Protein AF-A0A0G4PQQ0-F1 (afdb_monomer_lite)

pLDDT: mean 71.76, std 16.07, range [26.2, 89.06]

Secondary structure (DSSP, 8-state):
----PPPP-----------S--HHHHHHHHHHIIIIITS-GGG---EEE-S-HHHHHHHHHHHHHHHHHHHHHHHT-S------S--TT-EEE-HHHHHHHHHHHHHHHTT---HHHHHHHHHHHHHH-GGG-PPP-SHHHHHHHHHHHHHTSHHHHHHHHTSTT--S-----TTSTTT-TT--

Radius of gyration: 25.19 Å; chains: 1; bounding box: 56×45×68 Å

Foldseek 3Di:
DDDDDDDPPDPDDDDDPPPVDQLVVVLVVVCCCCPVVPNCLQVQQADEDAPDPSVLVNLVVSQVVSQVVVVVVVVVDPDDDDDRNRDNPRYDHDPLNVVLVVVLVVCVVQVLAFLVVLVVQVVCCVVPNPPPGDQDDGPNVNVSNVVVVCCPDPVNVVVQVPDPPRPDDPPPCCCDPSSNSRVD

Structure (mmCIF, N/CA/C/O backbone):
data_AF-A0A0G4PQQ0-F1
#
_entry.id   AF-A0A0G4PQQ0-F1
#
loop_
_atom_site.group_PDB
_atom_site.id
_atom_site.type_symbol
_atom_site.label_atom_id
_atom_site.label_alt_id
_atom_site.label_comp_id
_atom_site.label_asym_id
_atom_site.label_entity_id
_atom_site.label_seq_id
_atom_site.pdbx_PDB_ins_code
_atom_site.Cartn_x
_atom_site.Cartn_y
_atom_site.Cartn_z
_atom_site.occupancy
_atom_site.B_iso_or_equiv
_atom_site.auth_seq_id
_atom_site.auth_comp_id
_atom_site.auth_asym_id
_atom_site.auth_atom_id
_atom_site.pdbx_PDB_model_num
ATOM 1 N N . MET A 1 1 ? -29.444 35.463 28.627 1.00 31.06 1 MET A N 1
ATOM 2 C CA . MET A 1 1 ? -29.328 34.435 27.570 1.00 31.06 1 MET A CA 1
ATOM 3 C C . MET A 1 1 ? -27.893 34.435 27.071 1.00 31.06 1 MET A C 1
ATOM 5 O O . MET A 1 1 ? -27.514 35.367 26.381 1.00 31.06 1 MET A O 1
ATOM 9 N N . LEU A 1 2 ? -27.078 33.461 27.478 1.00 27.53 2 LEU A N 1
ATOM 10 C CA . LEU A 1 2 ? -25.743 33.251 26.912 1.00 27.53 2 LEU A CA 1
ATOM 11 C C . LEU A 1 2 ? -25.794 31.946 26.123 1.00 27.53 2 LEU A C 1
ATOM 13 O O . LEU A 1 2 ? -25.896 30.862 26.691 1.00 27.53 2 LEU A O 1
ATOM 17 N N . THR A 1 3 ? -25.805 32.079 24.803 1.00 31.17 3 THR A N 1
ATOM 18 C CA . THR A 1 3 ? -25.679 30.982 23.848 1.00 31.17 3 THR A CA 1
ATOM 19 C C . THR A 1 3 ? -24.261 30.428 23.938 1.00 31.17 3 THR A C 1
ATOM 21 O O . THR A 1 3 ? -23.302 31.097 23.554 1.00 31.17 3 THR A O 1
ATOM 24 N N . GLY A 1 4 ? -24.116 29.218 24.475 1.00 28.80 4 GLY A N 1
ATOM 25 C CA . GLY A 1 4 ? -22.855 28.487 24.458 1.00 28.80 4 GLY A CA 1
ATOM 26 C C . GLY A 1 4 ? -22.523 28.057 23.033 1.00 28.80 4 GLY A C 1
ATOM 27 O O . GLY A 1 4 ? -23.128 27.123 22.512 1.00 28.80 4 GLY A O 1
ATOM 28 N N . CYS A 1 5 ? -21.568 28.738 22.401 1.00 26.20 5 CYS A N 1
ATOM 29 C CA . CYS A 1 5 ? -20.938 28.251 21.179 1.00 26.20 5 CYS A CA 1
ATOM 30 C C . CYS A 1 5 ? -20.318 26.867 21.442 1.00 26.20 5 CYS A C 1
ATOM 32 O O . CYS A 1 5 ? -19.535 26.732 22.389 1.00 26.20 5 CYS A O 1
ATOM 34 N N . PRO A 1 6 ? -20.605 25.840 20.624 1.00 34.66 6 PRO A N 1
ATOM 35 C CA . PRO A 1 6 ? -19.867 24.592 20.697 1.00 34.66 6 PRO A CA 1
ATOM 36 C C . PRO A 1 6 ? -18.419 24.864 20.278 1.00 34.66 6 PRO A C 1
ATOM 38 O O . PRO A 1 6 ? -18.159 25.417 19.209 1.00 34.66 6 PRO A O 1
ATOM 41 N N . LEU A 1 7 ? -17.472 24.499 21.146 1.00 34.66 7 LEU A N 1
ATOM 42 C CA . LEU A 1 7 ? -16.047 24.545 20.827 1.00 34.66 7 LEU A CA 1
ATOM 43 C C . LEU A 1 7 ? -15.794 23.762 19.526 1.00 34.66 7 LEU A C 1
ATOM 45 O O . LEU A 1 7 ? -16.317 22.651 19.383 1.00 34.66 7 LEU A O 1
ATOM 49 N N . PRO A 1 8 ? -14.996 24.302 18.587 1.00 33.16 8 PRO A N 1
ATOM 50 C CA . PRO A 1 8 ? -14.672 23.606 17.354 1.00 33.16 8 PRO A CA 1
ATOM 51 C C . PRO A 1 8 ? -13.968 22.291 17.689 1.00 33.16 8 PRO A C 1
ATOM 53 O O . PRO A 1 8 ? -13.074 22.248 18.536 1.00 33.16 8 PRO A O 1
ATOM 56 N N . SER A 1 9 ? -14.384 21.211 17.029 1.00 41.94 9 SER A N 1
ATOM 57 C CA . SER A 1 9 ? -13.721 19.911 17.084 1.00 41.94 9 SER A CA 1
ATOM 58 C C . SER A 1 9 ? -12.272 20.076 16.627 1.00 41.94 9 SER A C 1
ATOM 60 O O . SER A 1 9 ? -11.985 20.128 15.429 1.00 41.94 9 SER A O 1
ATOM 62 N N . SER A 1 10 ? -11.357 20.218 17.580 1.00 44.66 10 SER A N 1
ATOM 63 C CA . SER A 1 10 ? -9.931 20.303 17.317 1.00 44.66 10 SER A CA 1
ATOM 64 C C . SER A 1 10 ? -9.435 18.926 16.888 1.00 44.66 10 SER A C 1
ATOM 66 O O . SER A 1 10 ? -9.339 17.992 17.683 1.00 44.66 10 SER A O 1
ATOM 68 N N . ASN A 1 11 ? -9.138 18.787 15.597 1.00 42.81 11 ASN A N 1
ATOM 69 C CA . ASN A 1 11 ? -8.447 17.615 15.078 1.00 42.81 11 ASN A CA 1
ATOM 70 C C . ASN A 1 11 ? -7.008 17.637 15.603 1.00 42.81 11 ASN A C 1
ATOM 72 O O . ASN A 1 11 ? -6.181 18.410 15.127 1.00 42.81 11 ASN A O 1
ATOM 76 N N . ILE A 1 12 ? -6.716 16.804 16.599 1.00 46.00 12 ILE A N 1
ATOM 77 C CA . ILE A 1 12 ? -5.352 16.592 17.088 1.00 46.00 12 ILE A CA 1
ATOM 78 C C . ILE A 1 12 ? -4.788 15.384 16.341 1.00 46.00 12 ILE A C 1
ATOM 80 O O . ILE A 1 12 ? -5.222 14.248 16.541 1.00 46.00 12 ILE A O 1
ATOM 84 N N . GLU A 1 13 ? -3.843 15.636 15.436 1.00 42.81 13 GLU A N 1
ATOM 85 C CA . GLU A 1 13 ? -3.194 14.594 14.645 1.00 42.81 13 GLU A CA 1
ATOM 86 C C . GLU A 1 13 ? -1.995 14.014 15.411 1.00 42.81 13 GLU A C 1
ATOM 88 O O . GLU A 1 13 ? -0.981 14.677 15.621 1.00 42.81 13 GLU A O 1
ATOM 93 N N . PHE A 1 14 ? -2.101 12.748 15.823 1.00 48.06 14 PHE A N 1
ATOM 94 C CA . PHE A 1 14 ? -0.993 12.003 16.419 1.00 48.06 14 PHE A CA 1
ATOM 95 C C . PHE A 1 14 ? -0.288 11.160 15.358 1.00 48.06 14 PHE A C 1
ATOM 97 O O . PHE A 1 14 ? -0.811 10.144 14.898 1.00 48.06 14 PHE A O 1
ATOM 104 N N . VAL A 1 15 ? 0.944 11.530 15.006 1.00 45.69 15 VAL A N 1
ATOM 105 C CA . VAL A 1 15 ? 1.799 10.706 14.142 1.00 45.69 15 VAL A CA 1
ATOM 106 C C . VAL A 1 15 ? 2.628 9.759 15.008 1.00 45.69 15 VAL A C 1
ATOM 108 O O . VAL A 1 15 ? 3.792 10.012 15.313 1.00 45.69 15 VAL A O 1
ATOM 111 N N . LEU A 1 16 ? 2.039 8.628 15.395 1.00 48.50 16 LEU A N 1
ATOM 112 C CA . LEU A 1 16 ? 2.798 7.537 16.004 1.00 48.50 16 LEU A CA 1
ATOM 113 C C . LEU A 1 16 ? 3.495 6.735 14.901 1.00 48.50 16 LEU A C 1
ATOM 115 O O . LEU A 1 16 ? 2.870 6.026 14.108 1.00 48.50 16 LEU A O 1
ATOM 119 N N . ARG A 1 17 ? 4.824 6.850 14.826 1.00 43.22 17 ARG A N 1
ATOM 120 C CA . ARG A 1 17 ? 5.623 6.023 13.918 1.00 43.22 17 ARG A CA 1
ATOM 121 C C . ARG A 1 17 ? 5.626 4.593 14.445 1.00 43.22 17 ARG A C 1
ATOM 123 O O . ARG A 1 17 ? 6.343 4.275 15.386 1.00 43.22 17 ARG A O 1
ATOM 130 N N . SER A 1 18 ? 4.855 3.730 13.786 1.00 40.25 18 SER A N 1
ATOM 131 C CA . SER A 1 18 ? 4.934 2.273 13.919 1.00 40.25 18 SER A CA 1
ATOM 132 C C . SER A 1 18 ? 6.306 1.769 13.438 1.00 40.25 18 SER A C 1
ATOM 134 O O . SER A 1 18 ? 6.435 1.181 12.364 1.00 40.25 18 SER A O 1
ATOM 136 N N . LEU A 1 19 ? 7.351 1.998 14.235 1.00 40.94 19 LEU A N 1
ATOM 137 C CA . LEU A 1 19 ? 8.408 1.005 14.425 1.00 40.94 19 LEU A CA 1
ATOM 138 C C . LEU A 1 19 ? 7.715 -0.263 14.939 1.00 40.94 19 LEU A C 1
ATOM 140 O O . LEU A 1 19 ? 6.676 -0.129 15.569 1.00 40.94 19 LEU A O 1
ATOM 144 N N . LYS A 1 20 ? 8.218 -1.460 14.618 1.00 50.53 20 LYS A N 1
ATOM 145 C CA . LYS A 1 20 ? 7.624 -2.795 14.876 1.00 50.53 20 LYS A CA 1
ATOM 146 C C . LYS A 1 20 ? 7.262 -3.063 16.358 1.00 50.53 20 LYS A C 1
ATOM 148 O O . LYS A 1 20 ? 7.817 -3.947 17.001 1.00 50.53 20 LYS A O 1
ATOM 153 N N . LEU A 1 21 ? 6.357 -2.284 16.921 1.00 54.78 21 LEU A N 1
ATOM 154 C CA . LEU A 1 21 ? 5.975 -2.273 18.318 1.00 54.78 21 LEU A CA 1
ATOM 155 C C . LEU A 1 21 ? 4.737 -3.147 18.458 1.00 54.78 21 LEU A C 1
ATOM 157 O O . LEU A 1 21 ? 3.833 -3.124 17.618 1.00 54.78 21 LEU A O 1
ATOM 161 N N . LYS A 1 22 ? 4.708 -3.945 19.524 1.00 65.25 22 LYS A N 1
ATOM 162 C CA . LYS A 1 22 ? 3.528 -4.732 19.882 1.00 65.25 22 LYS A CA 1
ATOM 163 C C . LYS A 1 22 ? 2.368 -3.770 20.166 1.00 65.25 22 LYS A C 1
ATOM 165 O O . LYS A 1 22 ? 2.592 -2.687 20.708 1.00 65.25 22 LYS A O 1
ATOM 170 N N . ALA A 1 23 ? 1.139 -4.176 19.840 1.00 65.25 23 ALA A N 1
ATOM 171 C CA . ALA A 1 23 ? -0.063 -3.350 20.007 1.00 65.25 23 ALA A CA 1
ATOM 172 C C . ALA A 1 23 ? -0.170 -2.730 21.416 1.00 65.25 23 ALA A C 1
ATOM 174 O O . ALA A 1 23 ? -0.447 -1.543 21.536 1.00 65.25 23 ALA A O 1
ATOM 175 N N . ALA A 1 24 ? 0.184 -3.491 22.458 1.00 67.50 24 ALA A N 1
ATOM 176 C CA . ALA A 1 24 ? 0.203 -3.032 23.849 1.00 67.50 24 ALA A CA 1
ATOM 177 C C . ALA A 1 24 ? 1.194 -1.881 24.127 1.00 67.50 24 ALA A C 1
ATOM 179 O O . ALA A 1 24 ? 0.950 -1.027 24.977 1.00 67.50 24 ALA A O 1
ATOM 180 N N . THR A 1 25 ? 2.334 -1.831 23.431 1.00 69.56 25 THR A N 1
ATOM 181 C CA . THR A 1 25 ? 3.305 -0.737 23.596 1.00 69.56 25 THR A CA 1
ATOM 182 C C . THR A 1 25 ? 2.803 0.538 22.928 1.00 69.56 25 THR A C 1
ATOM 184 O O . THR A 1 25 ? 2.957 1.627 23.478 1.00 69.56 25 THR A O 1
ATOM 187 N N . LEU A 1 26 ? 2.166 0.395 21.764 1.00 68.00 26 LEU A N 1
ATOM 188 C CA . LEU A 1 26 ? 1.583 1.519 21.043 1.00 68.00 26 LEU A CA 1
ATOM 189 C C . LEU A 1 26 ? 0.359 2.078 21.787 1.00 68.00 26 LEU A C 1
ATOM 191 O O . LEU A 1 26 ? 0.242 3.290 21.918 1.00 68.00 26 LEU A O 1
ATOM 195 N N . GLU A 1 27 ? -0.485 1.206 22.349 1.00 74.12 27 GLU A N 1
ATOM 196 C CA . GLU A 1 27 ? -1.597 1.552 23.248 1.00 74.12 27 GLU A CA 1
ATOM 197 C C . GLU A 1 27 ? -1.119 2.422 24.413 1.00 74.12 27 GLU A C 1
ATOM 199 O O . GLU A 1 27 ? -1.643 3.516 24.614 1.00 74.12 27 GLU A O 1
ATOM 204 N N . ARG A 1 28 ? -0.100 1.971 25.160 1.00 71.62 28 ARG A N 1
ATOM 205 C CA . ARG A 1 28 ? 0.430 2.724 26.308 1.00 71.62 28 ARG A CA 1
ATOM 206 C C . ARG A 1 28 ? 0.917 4.109 25.905 1.00 71.62 28 ARG A C 1
ATOM 208 O O . ARG A 1 28 ? 0.597 5.073 26.591 1.00 71.62 28 ARG A O 1
ATOM 215 N N . ALA A 1 29 ? 1.655 4.216 24.800 1.00 70.56 29 ALA A N 1
ATOM 216 C CA . ALA A 1 29 ? 2.127 5.504 24.300 1.00 70.56 29 ALA A CA 1
ATOM 217 C C . ALA A 1 29 ? 0.955 6.436 23.947 1.00 70.56 29 ALA A C 1
ATOM 219 O O . ALA A 1 29 ? 0.943 7.594 24.355 1.00 70.56 29 ALA A O 1
ATOM 220 N N . LEU A 1 30 ? -0.061 5.909 23.259 1.00 72.69 30 LEU A N 1
ATOM 221 C CA . LEU A 1 30 ? -1.247 6.657 22.839 1.00 72.69 30 LEU A CA 1
ATOM 222 C C . LEU A 1 30 ? -2.064 7.131 24.049 1.00 72.69 30 LEU A C 1
ATOM 224 O O . LEU A 1 30 ? -2.444 8.296 24.119 1.00 72.69 30 LEU A O 1
ATOM 228 N N . LEU A 1 31 ? -2.260 6.266 25.047 1.00 72.00 31 LEU A N 1
ATOM 229 C CA . LEU A 1 31 ? -2.944 6.609 26.294 1.00 72.00 31 LEU A CA 1
ATOM 230 C C . LEU A 1 31 ? -2.169 7.637 27.125 1.00 72.00 31 LEU A C 1
ATOM 232 O O . LEU A 1 31 ? -2.783 8.544 27.683 1.00 72.00 31 LEU A O 1
ATOM 236 N N . ILE A 1 32 ? -0.838 7.533 27.200 1.00 74.56 32 ILE A N 1
ATOM 237 C CA . ILE A 1 32 ? 0.008 8.536 27.864 1.00 74.56 32 ILE A CA 1
ATOM 238 C C . ILE A 1 32 ? -0.160 9.890 27.178 1.00 74.56 32 ILE A C 1
ATOM 240 O O . ILE A 1 32 ? -0.439 10.877 27.854 1.00 74.56 32 ILE A O 1
ATOM 244 N N . SER A 1 33 ? -0.074 9.939 25.847 1.00 70.94 33 SER A N 1
ATOM 245 C CA . SER A 1 33 ? -0.261 11.178 25.095 1.00 70.94 33 SER A CA 1
ATOM 246 C C . SER A 1 33 ? -1.661 11.766 25.293 1.00 70.94 33 SER A C 1
ATOM 248 O O . SER A 1 33 ? -1.776 12.920 25.699 1.00 70.94 33 SER A O 1
ATOM 250 N N . LEU A 1 34 ? -2.728 10.980 25.100 1.00 69.50 34 LEU A N 1
ATOM 251 C CA . LEU A 1 34 ? -4.116 11.440 25.267 1.00 69.50 34 LEU A CA 1
ATOM 252 C C . LEU A 1 34 ? -4.422 11.932 26.687 1.00 69.50 34 LEU A C 1
ATOM 254 O O . LEU A 1 34 ? -5.280 12.801 26.862 1.00 69.50 34 LEU A O 1
ATOM 258 N N . ARG A 1 35 ? -3.757 11.363 27.699 1.00 68.94 35 ARG A N 1
ATOM 259 C CA . ARG A 1 35 ? -4.003 11.665 29.112 1.00 68.94 35 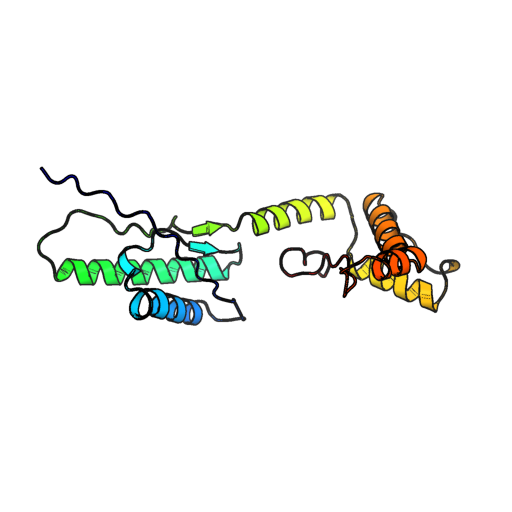ARG A CA 1
ATOM 260 C C . ARG A 1 35 ? -3.116 12.784 29.637 1.00 68.94 35 ARG A C 1
ATOM 262 O O . ARG A 1 35 ? -3.641 13.778 30.113 1.00 68.94 35 ARG A O 1
ATOM 269 N N . GLN A 1 36 ? -1.800 12.592 29.601 1.00 66.69 36 GLN A N 1
ATOM 270 C CA . GLN A 1 36 ? -0.824 13.490 30.225 1.00 66.69 36 GLN A CA 1
ATOM 271 C C . GLN A 1 36 ? -0.471 14.674 29.328 1.00 66.69 36 GLN A C 1
ATOM 273 O O . GLN A 1 36 ? -0.145 15.736 29.837 1.00 66.69 36 GLN A O 1
ATOM 278 N N . GLY A 1 37 ? -0.528 14.497 28.005 1.00 61.06 37 GLY A N 1
ATOM 279 C CA . GLY A 1 37 ? -0.207 15.574 27.070 1.00 61.06 37 GLY A CA 1
ATOM 280 C C . GLY A 1 37 ? -1.371 16.533 26.835 1.00 61.06 37 GLY A C 1
ATOM 281 O O . GLY A 1 37 ? -1.150 17.729 26.687 1.00 61.06 37 GLY A O 1
ATOM 282 N N . PHE A 1 38 ? -2.604 16.012 26.779 1.00 61.81 38 PHE A N 1
ATOM 283 C CA . PHE A 1 38 ? -3.733 16.770 26.224 1.00 61.81 38 PHE A CA 1
ATOM 284 C C . PHE A 1 38 ? -5.032 16.709 27.038 1.00 61.81 38 PHE A C 1
ATOM 286 O O . PHE A 1 38 ? -5.920 17.514 26.781 1.00 61.81 38 PHE A O 1
ATOM 293 N N . HIS A 1 39 ? -5.169 15.794 28.008 1.00 67.19 39 HIS A N 1
ATOM 294 C CA . HIS A 1 39 ? -6.402 15.621 28.794 1.00 67.19 39 HIS A CA 1
ATOM 295 C C . HIS A 1 39 ? -7.677 15.484 27.927 1.00 67.19 39 HIS A C 1
ATOM 297 O O . HIS A 1 39 ? -8.704 16.093 28.211 1.00 67.19 39 HIS A O 1
ATOM 303 N N . ILE A 1 40 ? -7.604 14.700 26.842 1.00 69.44 40 ILE A N 1
ATOM 304 C CA . ILE A 1 40 ? -8.688 14.532 25.846 1.00 69.44 40 ILE A CA 1
ATOM 305 C C . ILE A 1 40 ? -9.170 13.082 25.714 1.00 69.44 40 ILE A C 1
ATOM 307 O O . ILE A 1 40 ? -9.756 12.704 24.701 1.00 69.44 40 ILE A O 1
ATOM 311 N N . SER A 1 41 ? -8.872 12.229 26.693 1.00 67.31 41 SER A N 1
ATOM 312 C CA . SER A 1 41 ? -9.172 10.789 26.606 1.00 67.31 41 SER A CA 1
ATOM 313 C C . SER A 1 41 ? -10.675 10.513 26.427 1.00 67.31 41 SER A C 1
ATOM 315 O O . SER A 1 41 ? -11.061 9.620 25.684 1.00 67.31 41 SER A O 1
ATOM 317 N N . ASP A 1 42 ? -11.509 11.337 27.053 1.00 67.50 42 ASP A N 1
ATOM 318 C CA . ASP A 1 42 ? -12.973 11.395 26.973 1.00 67.50 42 ASP A CA 1
ATOM 319 C C . ASP A 1 42 ? -13.504 12.009 25.662 1.00 67.50 42 ASP A C 1
ATOM 321 O O . ASP A 1 42 ? -14.670 11.831 25.309 1.00 67.50 42 ASP A O 1
ATOM 325 N N . LYS A 1 43 ? -12.645 12.711 24.914 1.00 70.69 43 LYS A N 1
ATOM 326 C CA . LYS A 1 43 ? -12.963 13.365 23.633 1.00 70.69 43 LYS A CA 1
ATOM 327 C C . LYS A 1 43 ? -12.485 12.573 22.418 1.00 70.69 43 LYS A C 1
ATOM 329 O O . LYS A 1 43 ? -12.727 12.995 21.288 1.00 70.69 43 LYS A O 1
ATOM 334 N N . ALA A 1 44 ? -11.817 11.438 22.619 1.00 72.69 44 ALA A N 1
ATOM 335 C CA . ALA A 1 44 ? -11.431 10.558 21.526 1.00 72.69 44 ALA A CA 1
ATOM 336 C C . ALA A 1 44 ? -12.690 10.043 20.805 1.00 72.69 44 ALA A C 1
ATOM 338 O O . ALA A 1 44 ? -13.558 9.423 21.415 1.00 72.69 44 ALA A O 1
ATOM 339 N N . MET A 1 45 ? -12.796 10.313 19.502 1.00 76.75 45 MET A N 1
ATOM 340 C CA . MET A 1 45 ? -13.944 9.893 18.684 1.00 76.75 45 MET A CA 1
ATOM 341 C C . MET A 1 45 ? -13.557 8.842 17.651 1.00 76.75 45 MET A C 1
ATOM 343 O O . MET A 1 45 ? -14.279 7.865 17.473 1.00 76.75 45 MET A O 1
ATOM 347 N N . THR A 1 46 ? -12.414 9.025 16.987 1.00 81.00 46 THR A N 1
ATOM 348 C CA . THR A 1 46 ? -11.968 8.162 15.889 1.00 81.00 46 THR A CA 1
ATOM 349 C C . THR A 1 46 ? -10.450 8.064 15.817 1.00 81.00 46 THR A C 1
ATOM 351 O O . THR A 1 46 ? -9.753 9.028 16.131 1.00 81.00 46 THR A O 1
ATOM 354 N N . ILE A 1 47 ? -9.940 6.936 15.324 1.00 82.50 47 ILE A N 1
ATOM 355 C CA . ILE A 1 47 ? -8.535 6.750 14.947 1.00 82.50 47 ILE A CA 1
ATOM 356 C C . ILE A 1 47 ? -8.444 6.453 13.460 1.00 82.50 47 ILE A C 1
ATOM 358 O O . ILE A 1 47 ? -9.166 5.608 12.935 1.00 82.50 47 ILE A O 1
ATOM 362 N N . LYS A 1 48 ? -7.500 7.114 12.789 1.00 81.69 48 LYS A N 1
ATOM 363 C CA . LYS A 1 48 ? -7.149 6.827 11.400 1.00 81.69 48 LYS A CA 1
ATOM 364 C C . LYS A 1 48 ? -5.855 6.021 11.349 1.00 81.69 48 LYS A C 1
ATOM 366 O O . LYS A 1 48 ? -4.817 6.500 11.797 1.00 81.69 48 LYS A O 1
ATOM 371 N N . ALA A 1 49 ? -5.909 4.817 10.790 1.00 79.00 49 ALA A N 1
ATOM 372 C CA . ALA A 1 49 ? -4.763 3.907 10.714 1.00 79.00 49 ALA A CA 1
ATOM 373 C C . ALA A 1 49 ? -4.671 3.226 9.334 1.00 79.00 49 ALA A C 1
ATOM 375 O O . ALA A 1 49 ? -5.643 3.214 8.577 1.00 79.00 49 ALA A O 1
ATOM 376 N N . ASP A 1 50 ? -3.497 2.702 8.955 1.00 77.75 50 ASP A N 1
ATOM 377 C CA . ASP A 1 50 ? -3.378 1.851 7.756 1.00 77.75 50 ASP A CA 1
ATOM 378 C C . ASP A 1 50 ? -4.074 0.490 7.971 1.00 77.75 50 ASP A C 1
ATOM 380 O O . ASP A 1 50 ? -4.529 0.189 9.071 1.00 77.75 50 ASP A O 1
ATOM 384 N N . ASN A 1 51 ? -4.235 -0.327 6.925 1.00 75.00 51 ASN A N 1
ATOM 385 C CA . ASN A 1 51 ? -4.994 -1.586 7.025 1.00 75.00 51 ASN A CA 1
ATOM 386 C C . ASN A 1 51 ? -4.126 -2.761 7.508 1.00 75.00 51 ASN A C 1
ATOM 388 O O . ASN A 1 51 ? -4.264 -3.895 7.053 1.00 75.00 51 ASN A O 1
ATOM 392 N N . ALA A 1 52 ? -3.150 -2.474 8.369 1.00 77.88 52 ALA A N 1
ATOM 393 C CA . ALA A 1 52 ? -2.315 -3.496 8.971 1.00 77.88 52 ALA A CA 1
ATOM 394 C C . ALA A 1 52 ? -3.087 -4.187 10.107 1.00 77.88 52 ALA A C 1
ATOM 396 O O . ALA A 1 52 ? -3.701 -3.526 10.941 1.00 77.88 52 ALA A O 1
ATOM 397 N N . SER A 1 53 ? -3.031 -5.518 10.174 1.00 73.12 53 SER A N 1
ATOM 398 C CA . SER A 1 53 ? -3.812 -6.325 11.131 1.00 73.12 53 SER A CA 1
ATOM 399 C C . SER A 1 53 ? -3.500 -6.038 12.607 1.00 73.12 53 SER A C 1
ATOM 401 O O . SER A 1 53 ? -4.315 -6.278 13.501 1.00 73.12 53 SER A O 1
ATOM 403 N N . ASN A 1 54 ? -2.318 -5.493 12.898 1.00 79.19 54 ASN A N 1
ATOM 404 C CA . ASN A 1 54 ? -1.964 -5.032 14.238 1.00 79.19 54 ASN A CA 1
ATOM 405 C C . ASN A 1 54 ? -2.764 -3.790 14.673 1.00 79.19 54 ASN A C 1
ATOM 407 O O . ASN A 1 54 ? -2.938 -3.598 15.877 1.00 79.19 54 ASN A O 1
ATOM 411 N N . ASN A 1 55 ? -3.294 -2.992 13.740 1.00 81.31 55 ASN A N 1
ATOM 412 C CA . ASN A 1 55 ? -4.119 -1.826 14.057 1.00 81.31 55 ASN A CA 1
ATOM 413 C C . ASN A 1 55 ? -5.509 -2.223 14.554 1.00 81.31 55 ASN A C 1
ATOM 415 O O . ASN A 1 55 ? -5.996 -1.608 15.494 1.00 81.31 55 ASN A O 1
ATOM 419 N N . ASP A 1 56 ? -6.095 -3.301 14.032 1.00 81.50 56 ASP A N 1
ATOM 420 C CA . ASP A 1 56 ? -7.367 -3.829 14.551 1.00 81.50 56 ASP A CA 1
ATOM 421 C C . ASP A 1 56 ? -7.207 -4.344 15.985 1.00 81.50 56 ASP A C 1
ATOM 423 O 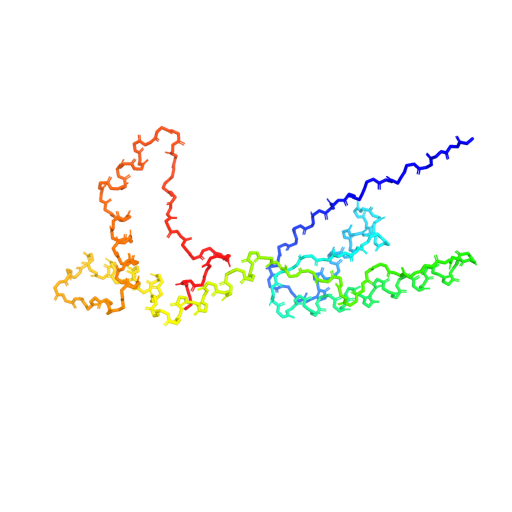O . ASP A 1 56 ? -8.108 -4.267 16.821 1.00 81.50 56 ASP A O 1
ATOM 427 N N . THR A 1 57 ? -6.026 -4.884 16.290 1.00 83.19 57 THR A N 1
ATOM 428 C CA . THR A 1 57 ? -5.681 -5.319 17.646 1.00 83.19 57 THR A CA 1
ATOM 429 C C . THR A 1 57 ? -5.519 -4.108 18.562 1.00 83.19 57 THR A C 1
ATOM 431 O O . THR A 1 57 ? -6.145 -4.063 19.616 1.00 83.19 57 THR A O 1
ATOM 434 N N . LEU A 1 58 ? -4.758 -3.093 18.142 1.00 83.62 58 LEU A N 1
ATOM 435 C CA . LEU A 1 58 ? -4.640 -1.818 18.856 1.00 83.62 58 LEU A CA 1
ATOM 436 C C . LEU A 1 58 ? -6.008 -1.178 19.121 1.00 83.62 58 LEU A C 1
ATOM 438 O O . LEU A 1 58 ? -6.267 -0.751 20.241 1.00 83.62 58 LEU A O 1
ATOM 442 N N . HIS A 1 59 ? -6.870 -1.112 18.108 1.00 86.12 59 HIS A N 1
ATOM 443 C CA . HIS A 1 59 ? -8.182 -0.487 18.202 1.00 86.12 59 HIS A CA 1
ATOM 444 C C . HIS A 1 59 ? -9.059 -1.179 19.247 1.00 86.12 59 HIS A C 1
ATOM 446 O O . HIS A 1 59 ? -9.638 -0.512 20.104 1.00 86.12 59 HIS A O 1
ATOM 452 N N . ARG A 1 60 ? -9.084 -2.520 19.244 1.00 85.00 60 ARG A N 1
ATOM 453 C CA . ARG A 1 60 ? -9.796 -3.311 20.260 1.00 85.00 60 ARG A CA 1
ATOM 454 C C . ARG A 1 60 ? -9.273 -3.046 21.670 1.00 85.00 60 ARG A C 1
ATOM 456 O O . ARG A 1 60 ? -10.073 -2.784 22.565 1.00 85.00 60 ARG A O 1
ATOM 463 N N . TYR A 1 61 ? -7.954 -3.072 21.860 1.00 84.50 61 TYR A N 1
ATOM 464 C CA . TYR A 1 61 ? -7.341 -2.779 23.160 1.00 84.50 61 TYR A CA 1
ATOM 465 C C . TYR A 1 61 ? -7.660 -1.358 23.631 1.00 84.50 61 TYR A C 1
ATOM 467 O O . TYR A 1 61 ? -8.034 -1.149 24.785 1.00 84.50 61 TYR A O 1
ATOM 475 N N . LEU A 1 62 ? -7.572 -0.378 22.733 1.00 84.00 62 LEU A N 1
ATOM 476 C CA . LEU A 1 62 ? -7.864 1.007 23.065 1.00 84.00 62 LEU A CA 1
ATOM 477 C C . LEU A 1 62 ? -9.336 1.202 23.437 1.00 84.00 62 LEU A C 1
ATOM 479 O O . LEU A 1 62 ? -9.622 1.853 24.439 1.00 84.00 62 LEU A O 1
ATOM 483 N N . TYR A 1 63 ? -10.260 0.600 22.685 1.00 85.75 63 TYR A N 1
ATOM 484 C CA . TYR A 1 63 ? -11.684 0.634 23.006 1.00 85.75 63 TYR A CA 1
ATOM 485 C C . TYR A 1 63 ? -11.962 0.057 24.398 1.00 85.75 63 TYR A C 1
ATOM 487 O O . TYR A 1 63 ? -12.647 0.699 25.194 1.00 85.75 63 TYR A O 1
ATOM 495 N N . GLN A 1 64 ? -11.388 -1.108 24.723 1.00 85.75 64 GLN A N 1
ATOM 496 C CA . GLN A 1 64 ? -11.541 -1.728 26.043 1.00 85.75 64 GLN A CA 1
ATOM 497 C C . GLN A 1 64 ? -11.055 -0.803 27.163 1.00 85.75 64 GLN A C 1
ATOM 499 O O . GLN A 1 64 ? -11.760 -0.606 28.150 1.00 85.75 64 GLN A O 1
ATOM 504 N N . ARG A 1 65 ? -9.879 -0.188 26.999 1.00 82.38 65 ARG A N 1
ATOM 505 C CA . ARG A 1 65 ? -9.299 0.710 28.007 1.00 82.38 65 ARG A CA 1
ATOM 506 C C . ARG A 1 65 ? -10.072 2.003 28.186 1.00 82.38 65 ARG A C 1
ATOM 508 O O . ARG A 1 65 ? -10.276 2.429 29.320 1.00 82.38 65 ARG A O 1
ATOM 515 N N . LEU A 1 66 ? -10.477 2.634 27.087 1.00 80.06 66 LEU A N 1
ATOM 516 C CA . LEU A 1 66 ? -11.256 3.867 27.141 1.00 80.06 66 LEU A CA 1
ATOM 517 C C . LEU A 1 66 ? -12.640 3.604 27.745 1.00 80.06 66 LEU A C 1
ATOM 519 O O . LEU A 1 66 ? -13.084 4.383 28.581 1.00 80.06 66 LEU A O 1
ATOM 523 N N . SER A 1 67 ? -13.273 2.479 27.400 1.00 81.31 67 SER A N 1
ATOM 524 C CA . SER A 1 67 ? -14.566 2.076 27.970 1.00 81.31 67 SER A CA 1
ATOM 525 C C . SER A 1 67 ? -14.462 1.764 29.461 1.00 81.31 67 SER A C 1
ATOM 527 O O . SER A 1 67 ? -15.272 2.255 30.238 1.00 81.31 67 SER A O 1
ATOM 529 N N . GLN A 1 68 ? -13.439 1.007 29.880 1.00 81.50 68 GLN A N 1
ATOM 530 C CA . GLN A 1 68 ? -13.189 0.721 31.296 1.00 81.50 68 GLN A CA 1
ATOM 531 C C . GLN A 1 68 ? -13.046 2.022 32.097 1.00 81.50 68 GLN A C 1
ATOM 533 O O . GLN A 1 68 ? -13.727 2.210 33.098 1.00 81.50 68 GLN A O 1
ATOM 538 N N . ARG A 1 69 ? -12.212 2.948 31.614 1.00 72.06 69 ARG A N 1
ATOM 539 C CA . ARG A 1 69 ? -12.000 4.260 32.240 1.00 72.06 69 ARG A CA 1
ATOM 540 C C . ARG A 1 69 ? -13.267 5.098 32.308 1.00 72.06 69 ARG A C 1
ATOM 542 O O . ARG A 1 69 ? -13.493 5.778 33.300 1.00 72.06 69 ARG A O 1
ATOM 549 N N . TYR A 1 70 ? -14.053 5.091 31.238 1.00 73.88 70 TYR A N 1
ATOM 550 C CA . TYR A 1 70 ? -15.313 5.817 31.200 1.00 73.88 70 TYR A CA 1
ATOM 551 C C . TYR A 1 70 ? -16.285 5.270 32.250 1.00 73.88 70 TYR A C 1
ATOM 553 O O . TYR A 1 70 ? -16.867 6.047 32.996 1.00 73.88 70 TYR A O 1
ATOM 561 N N . ASN A 1 71 ? -16.379 3.944 32.380 1.00 73.25 71 ASN A N 1
ATOM 562 C CA . ASN A 1 71 ? -17.203 3.296 33.399 1.00 73.25 71 ASN A CA 1
ATOM 563 C C . ASN A 1 71 ? -16.715 3.590 34.829 1.00 73.25 71 ASN A C 1
ATOM 565 O O . ASN A 1 71 ? -17.536 3.860 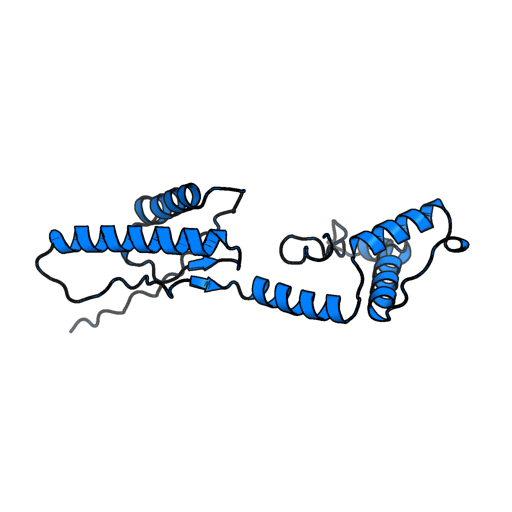35.698 1.00 73.25 71 ASN A O 1
ATOM 569 N N . GLU A 1 72 ? -15.399 3.578 35.073 1.00 72.06 72 GLU A N 1
ATOM 570 C CA . GLU A 1 72 ? -14.803 3.969 36.364 1.00 72.06 72 GLU A CA 1
ATOM 571 C C . GLU A 1 72 ? -15.150 5.426 36.720 1.00 72.06 72 GLU A C 1
ATOM 573 O O . GLU A 1 72 ? -15.593 5.703 37.828 1.00 72.06 72 GLU A O 1
ATOM 578 N N . TYR A 1 73 ? -15.037 6.350 35.761 1.00 67.00 73 TYR A N 1
ATOM 579 C CA . TYR A 1 73 ? -15.410 7.756 35.951 1.00 67.00 73 TYR A CA 1
ATOM 580 C C . TYR A 1 73 ? -16.916 7.948 36.213 1.00 67.00 73 TYR A C 1
ATOM 582 O O . TYR A 1 73 ? -17.310 8.774 37.039 1.00 67.00 73 TYR A O 1
ATOM 590 N N . LEU A 1 74 ? -17.769 7.179 35.528 1.00 66.31 74 LEU A N 1
ATOM 591 C CA . LEU A 1 74 ? -19.216 7.193 35.755 1.00 66.31 74 LEU A CA 1
ATOM 592 C C . LEU A 1 74 ? -19.591 6.681 37.152 1.00 66.31 74 LEU A C 1
ATOM 594 O O . LEU A 1 74 ? -20.522 7.207 37.749 1.00 66.31 74 LEU A O 1
ATOM 598 N N . ALA A 1 75 ? -18.866 5.700 37.700 1.00 61.75 75 ALA A N 1
ATOM 599 C CA . ALA A 1 75 ? -19.120 5.196 39.052 1.00 61.75 75 ALA A CA 1
ATOM 600 C C . ALA A 1 75 ? -18.916 6.268 40.143 1.00 61.75 75 ALA A C 1
ATOM 602 O O . ALA A 1 75 ? -19.525 6.190 41.207 1.00 61.75 75 ALA A O 1
ATOM 603 N N . GLU A 1 76 ? -18.089 7.281 39.875 1.00 64.06 76 GLU A N 1
ATOM 604 C CA . GLU A 1 76 ? -17.776 8.370 40.807 1.00 64.06 76 GLU A CA 1
ATOM 605 C C . GLU A 1 76 ? -18.719 9.584 40.677 1.00 64.06 76 GLU A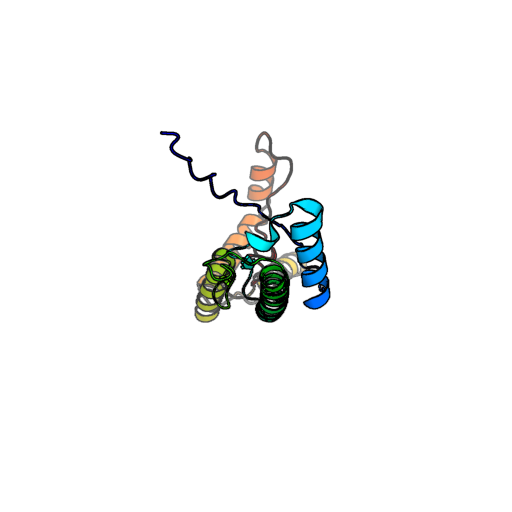 C 1
ATOM 607 O O . GLU A 1 76 ? -18.670 10.491 41.510 1.00 64.06 76 GLU A O 1
ATOM 612 N N . THR A 1 77 ? -19.583 9.644 39.652 1.00 57.91 77 THR A N 1
ATOM 613 C CA . THR A 1 77 ? -20.385 10.841 39.340 1.00 57.91 77 THR A CA 1
ATOM 614 C C . THR A 1 77 ? -21.889 10.545 39.214 1.00 57.91 77 THR A C 1
ATOM 616 O O . THR A 1 77 ? -22.332 9.799 38.353 1.00 57.91 77 THR A O 1
ATOM 619 N N . ILE A 1 78 ? -22.705 11.180 40.071 1.00 54.44 78 ILE A N 1
ATOM 620 C CA . ILE A 1 78 ? -24.163 10.931 40.222 1.00 54.44 78 ILE A CA 1
ATOM 621 C C . ILE A 1 78 ? -24.988 11.413 39.011 1.00 54.44 78 ILE A C 1
ATOM 623 O O . ILE A 1 78 ? -26.107 10.961 38.782 1.00 54.44 78 ILE A O 1
ATOM 627 N N . ILE A 1 79 ? -24.443 12.331 38.214 1.00 55.62 79 ILE A N 1
ATOM 628 C CA . ILE A 1 79 ? -25.100 12.877 37.027 1.00 55.62 79 ILE A CA 1
ATOM 629 C C . ILE A 1 79 ? -24.336 12.358 35.818 1.00 55.62 79 ILE A C 1
ATOM 631 O O . ILE A 1 79 ? -23.182 12.761 35.672 1.00 55.62 79 ILE A O 1
ATOM 635 N N . ARG A 1 80 ? -24.974 11.583 34.922 1.00 53.72 80 ARG A N 1
ATOM 636 C CA . ARG A 1 80 ? -24.881 11.843 33.469 1.00 53.72 80 ARG A CA 1
ATOM 637 C C . ARG A 1 80 ? -25.667 10.900 32.563 1.00 53.72 80 ARG A C 1
ATOM 639 O O . ARG A 1 80 ? -25.586 9.681 32.652 1.00 53.72 80 ARG A O 1
ATOM 646 N N . GLU A 1 81 ? -26.287 11.536 31.577 1.00 51.47 81 GLU A N 1
ATOM 647 C CA . GLU A 1 81 ? -26.607 10.971 30.272 1.00 51.47 81 GLU A CA 1
ATOM 648 C C . GLU A 1 81 ? -25.354 10.949 29.378 1.00 51.47 81 GLU A C 1
ATOM 650 O O . GLU A 1 81 ? -24.598 11.926 29.316 1.00 51.47 81 GLU A O 1
ATOM 655 N N . GLY A 1 82 ? -25.161 9.851 28.644 1.00 59.66 82 GLY A N 1
ATOM 656 C CA . GLY A 1 82 ? -24.219 9.768 27.527 1.00 59.66 82 GLY A CA 1
ATOM 657 C C . GLY A 1 82 ? -23.458 8.444 27.444 1.00 59.66 82 GLY A C 1
ATOM 658 O O . GLY A 1 82 ? -23.086 7.848 28.447 1.00 59.66 82 GLY A O 1
ATOM 659 N N . THR A 1 83 ? -23.203 7.990 26.219 1.00 63.91 83 THR A N 1
ATOM 660 C CA . THR A 1 83 ? -22.315 6.860 25.915 1.00 63.91 83 THR A CA 1
ATOM 661 C C . THR A 1 83 ? -20.948 7.369 25.465 1.00 63.91 83 THR A C 1
ATOM 663 O O . THR A 1 83 ? -20.852 8.422 24.825 1.00 63.91 83 THR A O 1
ATOM 666 N N . ILE A 1 84 ? -19.883 6.604 25.728 1.00 75.06 84 ILE A N 1
ATOM 667 C CA . ILE A 1 84 ? -18.562 6.858 25.138 1.00 75.06 84 ILE A CA 1
ATOM 668 C C . ILE A 1 84 ? -18.675 7.008 23.608 1.00 75.06 84 ILE A C 1
ATOM 670 O O . ILE A 1 84 ? -19.322 6.204 22.939 1.00 75.06 84 ILE A O 1
ATOM 674 N N . LYS A 1 85 ? -18.050 8.051 23.043 1.00 78.12 85 LYS A N 1
ATOM 675 C CA . LYS A 1 85 ? -18.081 8.312 21.590 1.00 78.12 85 LYS A CA 1
ATOM 676 C C . LYS A 1 85 ? -17.152 7.389 20.798 1.00 78.12 85 LYS A C 1
ATOM 678 O O . LYS A 1 85 ? -17.403 7.131 19.625 1.00 78.12 85 LYS A O 1
ATOM 683 N N . PHE A 1 86 ? -16.078 6.913 21.428 1.00 82.69 86 PHE A N 1
ATOM 684 C CA . PHE A 1 86 ? -15.173 5.926 20.851 1.00 82.69 86 PHE A CA 1
ATOM 685 C C . PHE A 1 86 ? -15.795 4.529 20.933 1.00 82.69 86 PHE A C 1
ATOM 687 O O . PHE A 1 86 ? -16.042 4.017 22.022 1.00 82.69 86 PHE A O 1
ATOM 694 N N . THR A 1 87 ? -16.037 3.905 19.786 1.00 84.44 87 THR A N 1
ATOM 695 C CA . THR A 1 87 ? -16.734 2.619 19.662 1.00 84.44 87 THR A CA 1
ATOM 696 C C . THR A 1 87 ? -15.911 1.614 18.862 1.00 84.44 87 THR A C 1
ATOM 698 O O . THR A 1 87 ? -14.844 1.927 18.340 1.00 84.44 87 THR A O 1
ATOM 701 N N . HIS A 1 88 ? -16.435 0.400 18.692 1.00 82.19 88 HIS A N 1
ATOM 702 C CA . HIS A 1 88 ? -15.861 -0.606 17.796 1.00 82.19 88 HIS A CA 1
ATOM 703 C C . HIS A 1 88 ? -15.794 -0.155 16.318 1.00 82.19 88 HIS A C 1
ATOM 705 O O . HIS A 1 88 ? -14.991 -0.707 15.572 1.00 82.19 88 HIS A O 1
ATOM 711 N N . ASN A 1 89 ? -16.544 0.884 15.922 1.00 83.12 89 ASN A N 1
ATOM 712 C CA . ASN A 1 89 ? -16.551 1.450 14.565 1.00 83.12 89 ASN A CA 1
ATOM 713 C C . ASN A 1 89 ? -15.761 2.763 14.444 1.00 83.12 89 ASN A C 1
ATOM 715 O O . ASN A 1 89 ? -15.837 3.451 13.430 1.00 83.12 89 ASN A O 1
ATOM 719 N N . SER A 1 90 ? -14.992 3.129 15.470 1.00 85.38 90 SER A N 1
ATOM 720 C CA . SER A 1 90 ? -14.209 4.368 15.492 1.00 85.38 90 SER A CA 1
ATOM 721 C C . SER A 1 90 ? -12.893 4.292 14.707 1.00 85.38 90 SER A C 1
ATOM 723 O O . SER A 1 90 ? -12.130 5.260 14.690 1.00 85.38 90 SER A O 1
ATOM 725 N N . GLN A 1 91 ? -12.615 3.179 14.026 1.00 84.62 91 GLN A N 1
ATOM 726 C CA . GLN A 1 91 ? -11.455 3.024 13.154 1.00 84.62 91 GLN A CA 1
ATOM 727 C C . GLN A 1 91 ? -11.801 3.421 11.719 1.00 84.62 91 GLN A C 1
ATOM 729 O O . GLN A 1 91 ? -12.619 2.787 11.060 1.00 84.62 91 GLN A O 1
ATOM 734 N N . ILE A 1 92 ? -11.118 4.441 11.205 1.00 82.62 92 ILE A N 1
ATOM 735 C CA . ILE A 1 92 ? -11.209 4.847 9.804 1.00 82.62 92 ILE A CA 1
ATOM 736 C C . ILE A 1 92 ? -9.960 4.354 9.076 1.00 82.62 92 ILE A C 1
ATOM 738 O O . ILE A 1 92 ? -8.828 4.718 9.413 1.00 82.62 92 ILE A O 1
ATOM 742 N N . CYS A 1 93 ? -10.156 3.546 8.037 1.00 78.38 93 CYS A N 1
ATOM 743 C CA . CYS A 1 93 ? -9.061 3.079 7.199 1.00 78.38 93 CYS A CA 1
ATOM 744 C C . CYS A 1 93 ? -8.398 4.242 6.443 1.00 78.38 93 CYS A C 1
ATOM 746 O O . CYS A 1 93 ? -9.039 5.155 5.916 1.00 78.38 93 CYS A O 1
ATOM 748 N N . CYS A 1 94 ? -7.074 4.200 6.347 1.00 81.88 94 CYS A N 1
ATOM 749 C CA . CYS A 1 94 ? -6.300 5.188 5.613 1.00 81.88 94 CYS A CA 1
ATOM 750 C C . CYS A 1 94 ? -6.578 5.093 4.101 1.00 81.88 94 CYS A C 1
ATOM 752 O O . CYS A 1 94 ? -6.124 4.162 3.438 1.00 81.88 94 CYS A O 1
ATOM 754 N N . PHE A 1 95 ? -7.273 6.089 3.541 1.00 80.81 95 PHE A N 1
ATOM 755 C CA . PHE A 1 95 ? -7.602 6.152 2.110 1.00 80.81 95 PHE A CA 1
ATOM 756 C C . PHE A 1 95 ? -6.388 5.965 1.169 1.00 80.81 95 PHE A C 1
ATOM 758 O O . PHE A 1 95 ? -6.472 5.120 0.279 1.00 80.81 95 PHE A O 1
ATOM 765 N N . PRO A 1 96 ? -5.222 6.614 1.393 1.00 78.81 96 PRO A N 1
ATOM 766 C CA . PRO A 1 96 ? -4.005 6.319 0.628 1.00 78.81 96 PRO A CA 1
ATOM 767 C C . PRO A 1 96 ? -3.590 4.841 0.624 1.00 78.81 96 PRO A C 1
ATOM 769 O O . PRO A 1 96 ? -3.070 4.345 -0.370 1.00 78.81 96 PRO A O 1
ATOM 772 N N . HIS A 1 97 ? -3.812 4.122 1.727 1.00 76.62 97 HIS A N 1
ATOM 773 C CA . HIS A 1 97 ? -3.487 2.702 1.809 1.00 76.62 97 HIS A CA 1
ATOM 774 C C . HIS A 1 97 ? -4.465 1.847 0.992 1.00 76.62 97 HIS A C 1
ATOM 776 O O . HIS A 1 97 ? -4.031 0.937 0.291 1.00 76.62 97 HIS A O 1
ATOM 782 N N . ILE A 1 98 ? -5.762 2.173 1.028 1.00 81.75 98 ILE A N 1
ATOM 783 C CA . ILE A 1 98 ? -6.783 1.514 0.198 1.00 81.75 98 ILE A CA 1
ATOM 784 C C . ILE A 1 98 ? -6.475 1.724 -1.286 1.00 81.75 98 ILE A C 1
ATOM 786 O O . ILE A 1 98 ? -6.435 0.755 -2.042 1.00 81.75 98 ILE A O 1
ATOM 790 N N . LEU A 1 99 ? -6.188 2.964 -1.695 1.00 83.12 99 LEU A N 1
ATOM 791 C CA . LEU A 1 99 ? -5.790 3.267 -3.071 1.00 83.12 99 LEU A CA 1
ATOM 792 C C . LEU A 1 99 ? -4.578 2.438 -3.498 1.00 83.12 99 LEU A C 1
ATOM 794 O O . LEU A 1 99 ? -4.591 1.855 -4.579 1.00 83.12 99 LEU A O 1
ATOM 798 N N . ASN A 1 100 ? -3.564 2.320 -2.636 1.00 81.19 100 ASN A N 1
ATOM 799 C CA . ASN A 1 100 ? -2.410 1.479 -2.930 1.00 81.19 100 ASN A CA 1
ATOM 800 C C . ASN A 1 100 ? -2.826 0.013 -3.159 1.00 81.19 100 ASN A C 1
ATOM 802 O O . ASN A 1 100 ? -2.446 -0.575 -4.166 1.00 81.19 100 ASN A O 1
ATOM 806 N N . LEU A 1 101 ? -3.657 -0.577 -2.289 1.00 82.38 101 LEU A N 1
ATOM 807 C CA . LEU A 1 101 ? -4.148 -1.958 -2.448 1.00 82.38 101 LEU A CA 1
ATOM 808 C C . LEU A 1 101 ? -4.899 -2.181 -3.772 1.00 82.38 101 LEU A C 1
ATOM 810 O O . LEU A 1 101 ? -4.662 -3.185 -4.453 1.00 82.38 101 LEU A O 1
ATOM 814 N N . VAL A 1 102 ? -5.763 -1.241 -4.161 1.00 86.38 102 VAL A N 1
ATOM 815 C CA . VAL A 1 102 ? -6.506 -1.300 -5.430 1.00 86.38 102 VAL A CA 1
ATOM 816 C C . VAL A 1 102 ? -5.546 -1.242 -6.617 1.00 86.38 102 VAL A C 1
ATOM 818 O O . VAL A 1 102 ? -5.558 -2.135 -7.468 1.00 86.38 102 VAL A O 1
ATOM 821 N N . MET A 1 103 ? -4.651 -0.251 -6.637 1.00 84.69 103 MET A N 1
ATOM 822 C CA . MET A 1 103 ? -3.668 -0.087 -7.711 1.00 84.69 103 MET A CA 1
ATOM 823 C C . MET A 1 103 ? -2.764 -1.315 -7.849 1.00 84.69 103 MET A C 1
ATOM 825 O O . MET A 1 103 ? -2.480 -1.758 -8.961 1.00 84.69 103 MET A O 1
ATOM 829 N N . ASN A 1 104 ? -2.370 -1.931 -6.735 1.00 79.62 104 ASN A N 1
ATOM 830 C CA . ASN A 1 104 ? -1.567 -3.154 -6.739 1.00 79.62 104 ASN A CA 1
ATOM 831 C C . ASN A 1 104 ? -2.281 -4.321 -7.410 1.00 79.62 104 ASN A C 1
ATOM 833 O O . ASN A 1 104 ? -1.676 -5.066 -8.182 1.00 79.62 104 ASN A O 1
ATOM 837 N N . THR A 1 105 ? -3.568 -4.477 -7.120 1.00 85.25 105 THR A N 1
ATOM 838 C CA . THR A 1 105 ? -4.389 -5.545 -7.692 1.00 85.25 105 THR A CA 1
ATOM 839 C C . THR A 1 105 ? -4.531 -5.361 -9.201 1.00 85.25 105 THR A C 1
ATOM 841 O O . THR A 1 105 ? -4.327 -6.310 -9.963 1.00 85.25 105 THR A O 1
ATOM 844 N N . MET A 1 106 ? -4.766 -4.125 -9.650 1.00 87.12 106 MET A N 1
ATOM 845 C CA . MET A 1 106 ? -4.812 -3.788 -11.075 1.00 87.12 106 MET A CA 1
ATOM 846 C C . MET A 1 106 ? -3.470 -4.059 -11.769 1.00 87.12 106 MET A C 1
ATOM 848 O O . MET A 1 106 ? -3.419 -4.766 -12.772 1.00 87.12 106 MET A O 1
ATOM 852 N N . LEU A 1 107 ? -2.358 -3.569 -11.215 1.00 84.00 107 LEU A N 1
ATOM 853 C CA . LEU A 1 107 ? -1.028 -3.731 -11.812 1.00 84.00 107 LEU A CA 1
ATOM 854 C C . LEU A 1 107 ? -0.574 -5.195 -11.884 1.00 84.00 107 LEU A C 1
ATOM 856 O O . LEU A 1 107 ? 0.069 -5.585 -12.863 1.00 84.00 107 LEU A O 1
ATOM 860 N N . ARG A 1 108 ? -0.916 -6.017 -10.883 1.00 83.81 108 ARG A N 1
ATOM 861 C CA . ARG A 1 108 ? -0.676 -7.470 -10.920 1.00 83.81 108 ARG A CA 1
ATOM 862 C C . ARG A 1 108 ? -1.475 -8.136 -12.030 1.00 83.81 108 ARG A C 1
ATOM 864 O O . ARG A 1 108 ? -0.900 -8.897 -12.804 1.00 83.81 108 ARG A O 1
ATOM 871 N N . SER A 1 109 ? -2.758 -7.799 -12.141 1.00 86.62 109 SER A N 1
ATOM 872 C CA . SER A 1 109 ? -3.643 -8.326 -13.188 1.00 86.62 109 SER A CA 1
ATOM 873 C C . SER A 1 109 ? -3.123 -7.982 -14.585 1.00 86.62 109 SER A C 1
ATOM 875 O O . SER A 1 109 ? -3.128 -8.817 -15.484 1.00 86.62 109 SER A O 1
ATOM 877 N N . LEU A 1 110 ? -2.559 -6.783 -14.743 1.00 87.12 110 LEU A N 1
ATOM 878 C CA . LEU A 1 110 ? -1.966 -6.307 -15.994 1.00 87.12 110 LEU A CA 1
ATOM 879 C C . LEU A 1 110 ? -0.523 -6.790 -16.222 1.00 87.12 110 LEU A C 1
ATOM 881 O O . LEU A 1 110 ? 0.127 -6.371 -17.182 1.00 87.12 110 LEU A O 1
ATOM 885 N N . ARG A 1 111 ? 0.006 -7.652 -15.342 1.00 86.00 111 ARG A N 1
ATOM 886 C CA . ARG A 1 111 ? 1.378 -8.183 -15.400 1.00 86.00 111 ARG A CA 1
ATOM 887 C C . ARG A 1 111 ? 2.419 -7.074 -15.563 1.00 86.00 111 ARG A C 1
ATOM 889 O O . ARG A 1 111 ? 3.352 -7.199 -16.354 1.00 86.00 111 ARG A O 1
ATOM 896 N N . ALA A 1 112 ? 2.273 -5.980 -14.819 1.00 83.00 112 ALA A N 1
ATOM 897 C CA . ALA A 1 112 ? 3.118 -4.791 -14.946 1.00 83.00 112 ALA A CA 1
ATOM 898 C C . ALA A 1 112 ? 4.603 -5.017 -14.582 1.00 83.00 112 ALA A C 1
ATOM 900 O O . ALA A 1 112 ? 5.421 -4.114 -14.754 1.00 83.00 112 ALA A O 1
ATOM 901 N N . GLY A 1 113 ? 4.956 -6.195 -14.056 1.00 79.62 113 GLY A N 1
ATOM 902 C CA . GLY A 1 113 ? 6.285 -6.500 -13.529 1.00 79.62 113 GLY A CA 1
ATOM 903 C C . GLY A 1 113 ? 6.557 -5.798 -12.196 1.00 79.62 113 GLY A C 1
ATOM 904 O O . GLY A 1 113 ? 5.733 -5.027 -11.703 1.00 79.62 113 GLY A O 1
ATOM 905 N N . LEU A 1 114 ? 7.720 -6.064 -11.605 1.00 82.81 114 LEU A N 1
ATOM 906 C CA . LEU A 1 114 ? 8.199 -5.387 -10.394 1.00 82.81 114 LEU A CA 1
ATOM 907 C C . LEU A 1 114 ? 9.176 -4.283 -10.794 1.00 82.81 114 LEU A C 1
ATOM 909 O O . LEU A 1 114 ? 9.962 -4.490 -11.712 1.00 82.81 114 LEU A O 1
ATOM 913 N N . HIS A 1 115 ? 9.140 -3.125 -10.130 1.00 82.56 115 HIS A N 1
ATOM 914 C CA . HIS A 1 115 ? 10.086 -2.036 -10.421 1.00 82.56 115 HIS A CA 1
ATOM 915 C C . HIS A 1 115 ? 11.518 -2.493 -10.187 1.00 82.56 115 HIS A C 1
ATOM 917 O O . HIS A 1 115 ? 12.341 -2.318 -11.076 1.00 82.56 115 HIS A O 1
ATOM 923 N N . LYS A 1 116 ? 11.773 -3.171 -9.059 1.00 83.44 116 LYS A N 1
ATOM 924 C CA . LYS A 1 116 ? 13.092 -3.719 -8.742 1.00 83.44 116 LYS A CA 1
ATOM 925 C C . LYS A 1 116 ? 13.638 -4.602 -9.865 1.00 83.44 116 LYS A C 1
ATOM 927 O O . LYS A 1 116 ? 14.710 -4.325 -10.368 1.00 83.44 116 LYS A O 1
ATOM 932 N N . LYS A 1 117 ? 12.843 -5.560 -10.357 1.00 84.50 117 LYS A N 1
ATOM 933 C CA . LYS A 1 117 ? 13.247 -6.424 -11.482 1.00 84.50 117 LYS A CA 1
ATOM 934 C C . LYS A 1 117 ? 13.613 -5.641 -12.742 1.00 84.50 117 LYS A C 1
ATOM 936 O O . LYS A 1 117 ? 14.463 -6.083 -13.497 1.00 84.50 117 LYS A O 1
ATOM 941 N N . VAL A 1 118 ? 12.944 -4.518 -13.002 1.00 86.38 118 VAL A N 1
ATOM 942 C CA . VAL A 1 118 ? 13.240 -3.671 -14.166 1.00 86.38 118 VAL A CA 1
ATOM 943 C C . VAL A 1 118 ? 14.493 -2.823 -13.930 1.00 86.38 118 VAL A C 1
ATOM 945 O O . VAL A 1 118 ? 15.246 -2.599 -14.870 1.00 86.38 118 VAL A O 1
ATOM 948 N N . CYS A 1 119 ? 14.736 -2.374 -12.698 1.00 86.38 119 CYS A N 1
ATOM 949 C CA . CYS A 1 119 ? 15.995 -1.735 -12.317 1.00 86.38 119 CYS A CA 1
ATOM 950 C C . CYS A 1 119 ? 17.169 -2.707 -12.453 1.00 86.38 119 CYS A C 1
ATOM 952 O O . CYS A 1 119 ? 18.102 -2.375 -13.173 1.00 86.38 119 CYS A O 1
ATOM 954 N N . ASP A 1 120 ? 17.058 -3.905 -11.871 1.00 87.38 120 ASP A N 1
ATOM 955 C CA . ASP A 1 120 ? 18.066 -4.968 -11.960 1.00 87.38 120 ASP A CA 1
ATOM 956 C C . ASP A 1 120 ? 18.369 -5.293 -13.438 1.00 87.38 120 ASP A C 1
ATOM 958 O O . ASP A 1 120 ? 19.523 -5.347 -13.843 1.00 87.38 120 ASP A O 1
ATOM 962 N N . LEU A 1 121 ? 17.330 -5.385 -14.282 1.00 88.12 121 LEU A N 1
ATOM 963 C CA . LEU A 1 121 ? 17.481 -5.582 -15.729 1.00 88.12 121 LEU A CA 1
ATOM 964 C C . LEU A 1 121 ? 18.293 -4.466 -16.402 1.00 88.12 121 LEU A C 1
ATOM 966 O O . LEU A 1 121 ? 19.104 -4.729 -17.283 1.00 88.12 121 LEU A O 1
ATOM 970 N N . LEU A 1 122 ? 18.032 -3.208 -16.041 1.00 88.44 122 LEU A N 1
ATOM 971 C CA . LEU A 1 122 ? 18.738 -2.057 -16.603 1.00 88.44 122 LEU A CA 1
ATOM 972 C C . LEU A 1 122 ? 20.182 -1.966 -16.094 1.00 88.44 122 LEU A C 1
ATOM 974 O O . LEU A 1 122 ? 21.038 -1.478 -16.829 1.00 88.44 122 LEU A O 1
ATOM 978 N N . ASP A 1 123 ? 20.439 -2.423 -14.869 1.00 88.75 123 ASP A N 1
ATOM 979 C CA . ASP A 1 123 ? 21.783 -2.530 -14.301 1.00 88.75 123 ASP A CA 1
ATOM 980 C C . ASP A 1 123 ? 22.578 -3.628 -15.036 1.00 88.75 123 ASP A C 1
ATOM 982 O O . ASP A 1 123 ? 23.650 -3.350 -15.572 1.00 88.75 123 ASP A O 1
ATOM 986 N N . ASP A 1 124 ? 21.989 -4.816 -15.226 1.00 86.62 124 ASP A N 1
ATOM 987 C CA . ASP A 1 124 ? 22.579 -5.915 -16.010 1.00 86.62 124 ASP A CA 1
ATOM 988 C C . ASP A 1 124 ? 22.905 -5.494 -17.451 1.00 86.62 124 ASP A C 1
ATOM 990 O O . ASP A 1 124 ? 23.952 -5.834 -18.003 1.00 86.62 124 ASP A O 1
ATOM 994 N N . VAL A 1 125 ? 22.008 -4.737 -18.084 1.00 86.31 125 VAL A N 1
ATOM 995 C CA . VAL A 1 125 ? 22.204 -4.191 -19.431 1.00 86.31 125 VAL A CA 1
ATOM 996 C C . VAL A 1 125 ? 23.383 -3.223 -19.488 1.00 86.31 125 VAL A C 1
ATOM 998 O O . VAL A 1 125 ? 24.118 -3.225 -20.480 1.00 86.31 125 VAL A O 1
ATOM 1001 N N . ALA A 1 126 ? 23.540 -2.372 -18.472 1.00 85.06 126 ALA A N 1
ATOM 1002 C CA . ALA A 1 126 ? 24.646 -1.424 -18.408 1.00 85.06 126 ALA A CA 1
ATOM 1003 C C . ALA A 1 126 ? 25.995 -2.155 -18.309 1.00 85.06 126 ALA A C 1
ATOM 1005 O O . ALA A 1 126 ? 26.981 -1.685 -18.871 1.00 85.06 126 ALA A O 1
ATOM 1006 N N . GLU A 1 127 ? 26.017 -3.327 -17.668 1.00 85.06 127 GLU A N 1
ATOM 1007 C CA . GLU A 1 127 ? 27.209 -4.167 -17.529 1.00 85.06 127 GLU A CA 1
ATOM 1008 C C . GLU A 1 127 ? 27.471 -5.085 -18.739 1.00 85.06 127 GLU A C 1
ATOM 1010 O O . GLU A 1 127 ? 28.620 -5.273 -19.134 1.00 85.06 127 GLU A O 1
ATOM 1015 N N . ARG A 1 128 ? 26.426 -5.690 -19.327 1.00 77.62 128 ARG A N 1
ATOM 1016 C CA . ARG A 1 128 ? 26.539 -6.833 -20.268 1.00 77.62 128 ARG A CA 1
ATOM 1017 C C . ARG A 1 128 ? 25.950 -6.597 -21.662 1.00 77.62 128 ARG A C 1
ATOM 1019 O O . ARG A 1 128 ? 25.978 -7.506 -22.496 1.00 77.62 128 ARG A O 1
ATOM 1026 N N . SER A 1 129 ? 25.471 -5.384 -21.947 1.00 74.00 129 SER A N 1
ATOM 1027 C CA . SER A 1 129 ? 24.786 -4.960 -23.182 1.00 74.00 129 SER A CA 1
ATOM 1028 C C . SER A 1 129 ? 23.377 -5.541 -23.397 1.00 74.00 129 SER A C 1
ATOM 1030 O O . SER A 1 129 ? 23.043 -6.636 -22.960 1.00 74.00 129 SER A O 1
ATOM 1032 N N . TRP A 1 130 ? 22.542 -4.825 -24.158 1.00 72.44 130 TRP A N 1
ATOM 1033 C CA . TRP A 1 130 ? 21.143 -5.190 -24.445 1.00 72.44 130 TRP A CA 1
ATOM 1034 C C . TRP A 1 130 ? 20.941 -6.479 -25.252 1.00 72.44 130 TRP A C 1
ATOM 1036 O O . TRP A 1 130 ? 19.840 -7.024 -25.257 1.00 72.44 130 TRP A O 1
ATOM 1046 N N . LYS A 1 131 ? 21.965 -6.966 -25.963 1.00 69.75 131 LYS A N 1
ATOM 1047 C CA . LYS A 1 131 ? 21.825 -8.109 -26.885 1.00 69.75 131 LYS A CA 1
ATOM 1048 C C . LYS A 1 131 ? 21.576 -9.439 -26.168 1.00 69.75 131 LYS A C 1
ATOM 1050 O O . LYS A 1 131 ? 21.153 -10.397 -26.803 1.00 69.75 131 LYS A O 1
ATOM 1055 N N . THR A 1 132 ? 21.850 -9.498 -24.869 1.00 67.38 132 THR A N 1
ATOM 1056 C CA . THR A 1 132 ? 21.806 -10.720 -24.054 1.00 67.38 132 THR A CA 1
ATOM 1057 C C . THR A 1 132 ? 20.610 -10.763 -23.103 1.00 67.38 132 THR A C 1
ATOM 1059 O O . THR A 1 132 ? 20.432 -11.747 -22.387 1.00 67.38 132 THR A O 1
ATOM 1062 N N . VAL A 1 133 ? 19.773 -9.720 -23.089 1.00 70.88 133 VAL A N 1
ATOM 1063 C CA . VAL A 1 133 ? 18.771 -9.508 -22.043 1.00 70.88 133 VAL A CA 1
ATOM 1064 C C . VAL A 1 133 ? 17.349 -9.586 -22.603 1.00 70.88 133 VAL A C 1
ATOM 1066 O O . VAL A 1 133 ? 16.978 -8.869 -23.530 1.00 70.88 133 VAL A O 1
ATOM 1069 N N . ASN A 1 134 ? 16.521 -10.445 -22.004 1.00 79.06 134 ASN A N 1
ATOM 1070 C CA . ASN A 1 134 ? 15.131 -10.640 -22.417 1.00 79.06 134 ASN A CA 1
ATOM 1071 C C . ASN A 1 134 ? 14.232 -9.501 -21.918 1.00 79.06 134 ASN A C 1
ATOM 1073 O O . ASN A 1 134 ? 14.062 -9.300 -20.714 1.00 79.06 134 ASN A O 1
ATOM 1077 N N . ALA A 1 135 ? 13.603 -8.785 -22.850 1.00 78.75 135 ALA A N 1
ATOM 1078 C CA . ALA A 1 135 ? 12.665 -7.720 -22.520 1.00 78.75 135 ALA A CA 1
ATOM 1079 C C . ALA A 1 135 ? 11.318 -8.266 -21.989 1.00 78.75 135 ALA A C 1
ATOM 1081 O O . ALA A 1 135 ? 10.875 -9.346 -22.393 1.00 78.75 135 ALA A O 1
ATOM 1082 N N . PRO A 1 136 ? 10.602 -7.508 -21.134 1.00 84.31 136 PRO A N 1
ATOM 1083 C CA . PRO A 1 136 ? 9.268 -7.885 -20.678 1.00 84.31 136 PRO A CA 1
ATOM 1084 C C . PRO A 1 136 ? 8.264 -8.024 -21.831 1.00 84.31 136 PRO A C 1
ATOM 1086 O O . PRO A 1 136 ? 8.277 -7.245 -22.784 1.00 84.31 136 PRO A O 1
ATOM 1089 N N . THR A 1 137 ? 7.329 -8.970 -21.719 1.00 84.88 137 THR A N 1
ATOM 1090 C CA . THR A 1 137 ? 6.317 -9.222 -22.759 1.00 84.88 137 THR A CA 1
ATOM 1091 C C . THR A 1 137 ? 5.058 -8.368 -22.606 1.00 84.88 137 THR A C 1
ATOM 1093 O O . THR A 1 137 ? 4.460 -7.997 -23.616 1.00 84.88 137 THR A O 1
ATOM 1096 N N . SER A 1 138 ? 4.661 -8.003 -21.379 1.00 88.75 138 SER A N 1
ATOM 1097 C CA . SER A 1 138 ? 3.439 -7.219 -21.158 1.00 88.75 138 SER A CA 1
ATOM 1098 C C . SER A 1 138 ? 3.614 -5.749 -21.583 1.00 88.75 138 SER A C 1
ATOM 1100 O O . SER A 1 138 ? 4.668 -5.157 -21.318 1.00 88.75 138 SER A O 1
ATOM 1102 N N . PRO A 1 139 ? 2.592 -5.113 -22.191 1.00 89.00 139 PRO A N 1
ATOM 1103 C CA . PRO A 1 139 ? 2.673 -3.708 -22.597 1.00 89.00 139 PRO A CA 1
ATOM 1104 C C . PRO A 1 139 ? 3.015 -2.763 -21.439 1.00 89.00 139 PRO A C 1
ATOM 1106 O O . PRO A 1 139 ? 3.843 -1.867 -21.590 1.00 89.00 139 PRO A O 1
ATOM 1109 N N . ILE A 1 140 ? 2.442 -2.995 -20.254 1.00 85.88 140 ILE A N 1
ATOM 1110 C CA . ILE A 1 140 ? 2.697 -2.149 -19.081 1.00 85.88 140 ILE A CA 1
ATOM 1111 C C . ILE A 1 140 ? 4.120 -2.333 -18.549 1.00 85.88 140 ILE A C 1
ATOM 1113 O O . ILE A 1 140 ? 4.758 -1.352 -18.168 1.00 85.88 140 ILE A O 1
ATOM 1117 N N . ALA A 1 141 ? 4.654 -3.558 -18.550 1.00 86.00 141 ALA A N 1
ATOM 1118 C CA . ALA A 1 141 ? 6.037 -3.781 -18.140 1.00 86.00 141 ALA A CA 1
ATOM 1119 C C . ALA A 1 141 ? 7.031 -3.143 -19.124 1.00 86.00 141 ALA A C 1
ATOM 1121 O O . ALA A 1 141 ? 8.030 -2.571 -18.689 1.00 86.00 141 ALA A O 1
ATOM 1122 N N . LYS A 1 142 ? 6.730 -3.155 -20.432 1.00 89.06 142 LYS A N 1
ATOM 1123 C CA . LYS A 1 142 ? 7.514 -2.428 -21.446 1.00 89.06 142 LYS A CA 1
ATOM 1124 C C . LYS A 1 142 ? 7.4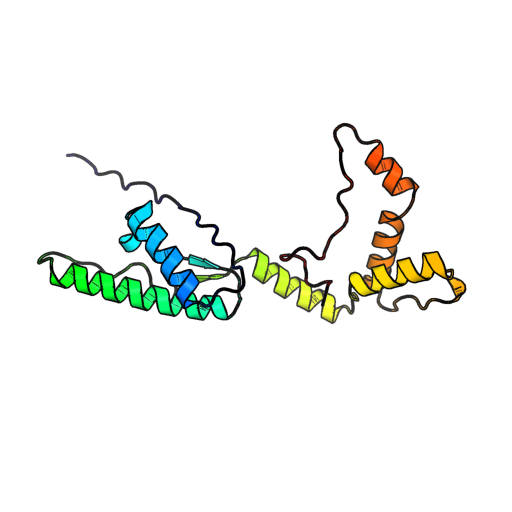79 -0.918 -21.218 1.00 89.06 142 LYS A C 1
ATOM 1126 O O . LYS A 1 142 ? 8.529 -0.285 -21.221 1.00 89.06 142 LYS A O 1
ATOM 1131 N N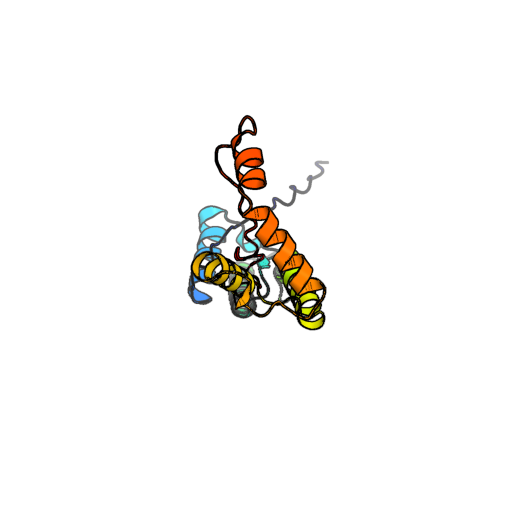 . LEU A 1 143 ? 6.302 -0.344 -20.958 1.00 88.31 143 LEU A N 1
ATOM 1132 C CA . LEU A 1 143 ? 6.176 1.079 -20.620 1.00 88.31 143 LEU A CA 1
ATOM 1133 C C . LEU A 1 143 ? 6.990 1.435 -19.373 1.00 88.31 143 LEU A C 1
ATOM 1135 O O . LEU A 1 143 ? 7.685 2.448 -19.365 1.00 88.31 143 LEU A O 1
ATOM 1139 N N . ARG A 1 144 ? 6.966 0.589 -18.336 1.00 86.75 144 ARG A N 1
ATOM 1140 C CA . ARG A 1 144 ? 7.800 0.792 -17.145 1.00 86.75 144 ARG A CA 1
ATOM 1141 C C . ARG A 1 144 ? 9.291 0.765 -17.476 1.00 86.75 144 ARG A C 1
ATOM 1143 O O . ARG A 1 144 ? 10.008 1.644 -17.008 1.00 86.75 144 ARG A O 1
ATOM 1150 N N . LEU A 1 145 ? 9.743 -0.203 -18.272 1.00 88.44 145 LEU A N 1
ATOM 1151 C CA . LEU A 1 145 ? 11.131 -0.276 -18.733 1.00 88.44 145 LEU A CA 1
ATOM 1152 C C . LEU A 1 145 ? 11.538 0.997 -19.478 1.00 88.44 145 LEU A C 1
ATOM 1154 O O . LEU A 1 145 ? 12.556 1.590 -19.144 1.00 88.44 145 LEU A O 1
ATOM 1158 N N . LEU A 1 146 ? 10.712 1.456 -20.421 1.00 88.94 146 LEU A N 1
ATOM 1159 C CA . LEU A 1 146 ? 10.950 2.684 -21.181 1.00 88.94 146 LEU A CA 1
ATOM 1160 C C . LEU A 1 146 ? 11.044 3.913 -20.273 1.00 88.94 146 LEU A C 1
ATOM 1162 O O . LEU A 1 146 ? 11.981 4.695 -20.396 1.00 88.94 146 LEU A O 1
ATOM 1166 N N . VAL A 1 147 ? 10.108 4.074 -19.333 1.00 87.88 147 VAL A N 1
ATOM 1167 C CA . VAL A 1 147 ? 10.117 5.196 -18.383 1.00 87.88 147 VAL A CA 1
ATOM 1168 C C . VAL A 1 147 ? 11.392 5.195 -17.541 1.00 87.88 147 VAL A C 1
ATOM 1170 O O . VAL A 1 147 ? 12.008 6.247 -17.379 1.00 87.88 147 VAL A O 1
ATOM 1173 N N . LEU A 1 148 ? 11.812 4.035 -17.025 1.00 87.25 148 LEU A N 1
ATOM 1174 C CA . LEU A 1 148 ? 13.023 3.926 -16.207 1.00 87.25 148 LEU A CA 1
ATOM 1175 C C . LEU A 1 148 ? 14.297 4.121 -17.022 1.00 87.25 148 LEU A C 1
ATOM 1177 O O . LEU A 1 148 ? 15.225 4.773 -16.553 1.00 87.25 148 LEU A O 1
ATOM 1181 N N . TRP A 1 149 ? 14.323 3.624 -18.254 1.00 88.50 149 TRP A N 1
ATOM 1182 C CA . TRP A 1 149 ? 15.440 3.832 -19.160 1.00 88.50 149 TRP A CA 1
ATOM 1183 C C . TRP A 1 149 ? 15.607 5.312 -19.523 1.00 88.50 149 TRP A C 1
ATOM 1185 O O . TRP A 1 149 ? 16.705 5.850 -19.402 1.00 88.50 149 TRP A O 1
ATOM 1195 N N . ILE A 1 150 ? 14.512 6.005 -19.861 1.00 87.38 150 ILE A N 1
ATOM 1196 C CA . ILE A 1 150 ? 14.515 7.457 -20.102 1.00 87.38 150 ILE A CA 1
ATOM 1197 C C . ILE A 1 150 ? 14.939 8.211 -18.840 1.00 87.38 150 ILE A C 1
ATOM 1199 O O . ILE A 1 150 ? 15.714 9.159 -18.922 1.00 87.38 150 ILE A O 1
ATOM 1203 N N . ALA A 1 151 ? 14.449 7.807 -17.665 1.00 83.62 151 ALA A N 1
ATOM 1204 C CA . ALA A 1 151 ? 14.813 8.445 -16.401 1.00 83.62 151 ALA A CA 1
ATOM 1205 C C . ALA A 1 151 ? 16.316 8.342 -16.097 1.00 83.62 151 ALA A C 1
ATOM 1207 O O . ALA A 1 151 ? 16.871 9.259 -15.497 1.00 83.62 151 ALA A O 1
ATOM 1208 N N . ARG A 1 152 ? 16.966 7.258 -16.536 1.00 84.06 152 ARG A N 1
ATOM 1209 C CA . ARG A 1 152 ? 18.408 7.021 -16.391 1.00 84.06 152 ARG A CA 1
ATOM 1210 C C . ARG A 1 152 ? 19.247 7.606 -17.534 1.00 84.06 152 ARG A C 1
ATOM 1212 O O . ARG A 1 152 ? 20.466 7.469 -17.513 1.00 84.06 152 ARG A O 1
ATOM 1219 N N . SER A 1 153 ? 18.634 8.233 -18.539 1.00 85.88 153 SER A N 1
ATOM 1220 C CA . SER A 1 153 ? 19.385 8.762 -19.677 1.00 85.88 153 SER A CA 1
ATOM 1221 C C . SER A 1 153 ? 20.205 10.002 -19.274 1.00 85.88 153 SER A C 1
ATOM 1223 O O . SER A 1 153 ? 19.699 10.849 -18.527 1.00 85.88 153 SER A O 1
ATOM 1225 N N . PRO A 1 154 ? 21.435 10.178 -19.800 1.00 84.75 154 PRO A N 1
ATOM 1226 C CA . PRO A 1 154 ? 22.269 11.341 -19.486 1.00 84.75 154 PRO A CA 1
ATOM 1227 C C . PRO A 1 154 ? 21.569 12.674 -19.765 1.00 84.75 154 PRO A C 1
ATOM 1229 O O . PRO A 1 154 ? 21.665 13.608 -18.976 1.00 84.75 154 PRO A O 1
ATOM 1232 N N . GLN A 1 155 ? 20.786 12.748 -20.846 1.00 87.00 155 GLN A N 1
ATOM 1233 C CA . GLN A 1 155 ? 20.038 13.952 -21.222 1.00 87.00 155 GLN A CA 1
ATOM 1234 C C . GLN A 1 155 ? 18.961 14.295 -20.189 1.00 87.00 155 GLN A C 1
ATOM 1236 O O . GLN A 1 155 ? 18.706 15.468 -19.913 1.00 87.00 155 GLN A O 1
ATOM 1241 N N . ARG A 1 156 ? 18.297 13.280 -19.620 1.00 84.00 156 ARG A N 1
ATOM 1242 C CA . ARG A 1 156 ? 17.259 13.490 -18.611 1.00 84.00 156 ARG A CA 1
ATOM 1243 C C . ARG A 1 156 ? 17.856 13.929 -17.280 1.00 84.00 156 ARG A C 1
ATOM 1245 O O . ARG A 1 156 ? 17.283 14.822 -16.657 1.00 84.00 156 ARG A O 1
ATOM 1252 N N . ILE A 1 157 ? 18.983 13.334 -16.894 1.00 82.19 157 ILE A N 1
ATOM 1253 C CA . ILE A 1 157 ? 19.750 13.699 -15.697 1.00 82.19 157 ILE A CA 1
ATOM 1254 C C . ILE A 1 157 ? 20.245 15.143 -15.826 1.00 82.19 157 ILE A C 1
ATOM 1256 O O . ILE A 1 157 ? 19.877 15.986 -15.017 1.00 82.19 157 ILE A O 1
ATOM 1260 N N . GLN A 1 158 ? 20.920 15.478 -16.927 1.00 83.88 158 GLN A N 1
ATOM 1261 C CA . GLN A 1 158 ? 21.418 16.830 -17.187 1.00 83.88 158 GLN A CA 1
ATOM 1262 C C . GLN A 1 158 ? 20.293 17.878 -17.202 1.00 83.88 158 GLN A C 1
ATOM 1264 O O . GLN A 1 158 ? 20.425 18.965 -16.643 1.00 83.88 158 GLN A O 1
ATOM 1269 N N . LYS A 1 159 ? 19.141 17.556 -17.807 1.00 84.12 159 LYS A N 1
ATOM 1270 C CA . LYS A 1 159 ? 17.964 18.439 -17.784 1.00 84.12 159 LYS A CA 1
ATOM 1271 C C . LYS A 1 159 ? 17.429 18.663 -16.368 1.00 84.12 159 LYS A C 1
ATOM 1273 O O . LYS A 1 159 ? 16.795 19.690 -16.129 1.00 84.12 159 LYS A O 1
ATOM 1278 N N . TRP A 1 160 ? 17.603 17.700 -15.466 1.00 78.88 160 TRP A N 1
ATOM 1279 C CA . TRP A 1 160 ? 17.233 17.853 -14.066 1.00 78.88 160 TRP A CA 1
ATOM 1280 C C . TRP A 1 160 ? 18.233 18.739 -13.322 1.00 78.88 160 TRP A C 1
ATOM 1282 O O . TRP A 1 160 ? 17.811 19.689 -12.666 1.00 78.88 160 TRP A O 1
ATOM 1292 N N . ASP A 1 161 ? 19.527 18.471 -13.482 1.00 80.19 161 ASP A N 1
ATOM 1293 C CA . ASP A 1 161 ? 20.610 19.196 -12.806 1.00 80.19 161 ASP A CA 1
ATOM 1294 C C . ASP A 1 161 ? 20.647 20.681 -13.192 1.00 80.19 161 ASP A C 1
ATOM 1296 O O . ASP A 1 161 ? 20.920 21.542 -12.361 1.00 80.19 161 ASP A O 1
ATOM 1300 N N . ASN A 1 162 ? 20.270 21.006 -14.430 1.00 84.88 162 ASN A N 1
ATOM 1301 C CA . ASN A 1 162 ? 20.226 22.383 -14.924 1.00 84.88 162 ASN A CA 1
ATOM 1302 C C . ASN A 1 162 ? 18.992 23.187 -14.457 1.00 84.88 162 ASN A C 1
ATOM 1304 O O . ASN A 1 162 ? 18.812 24.329 -14.885 1.00 84.88 162 ASN A O 1
ATOM 1308 N N . ARG A 1 163 ? 18.092 22.623 -13.633 1.00 82.88 163 ARG A N 1
ATOM 1309 C CA . ARG A 1 163 ? 16.905 23.356 -13.159 1.00 82.88 163 ARG A CA 1
ATOM 1310 C C . ARG A 1 163 ? 17.255 24.300 -12.003 1.00 82.88 163 ARG A C 1
ATOM 1312 O O . ARG A 1 163 ? 17.762 23.837 -10.980 1.00 82.88 163 ARG A O 1
ATOM 1319 N N . PRO A 1 164 ? 16.895 25.594 -12.090 1.00 83.00 164 PRO A N 1
ATOM 1320 C CA . PRO A 1 164 ? 17.148 26.538 -11.010 1.00 83.00 164 PRO A CA 1
ATOM 1321 C C . PRO A 1 164 ? 16.407 26.116 -9.734 1.00 83.00 164 PRO A C 1
ATOM 1323 O O . PRO A 1 164 ? 15.226 25.768 -9.770 1.00 83.00 164 PRO A O 1
ATOM 1326 N N . GLY A 1 165 ? 17.120 26.122 -8.606 1.00 79.12 165 GLY A N 1
ATOM 1327 C CA . GLY A 1 165 ? 16.582 25.735 -7.297 1.00 79.12 165 GLY A CA 1
ATOM 1328 C C . GLY A 1 165 ? 16.468 24.225 -7.055 1.00 79.12 165 GLY A C 1
ATOM 1329 O O . GLY A 1 165 ? 15.953 23.821 -6.014 1.00 79.12 165 GLY A O 1
ATOM 1330 N N . CYS A 1 166 ? 16.943 23.375 -7.972 1.00 72.44 166 CYS A N 1
ATOM 1331 C CA . CYS A 1 166 ? 16.942 21.929 -7.775 1.00 72.44 166 CYS A CA 1
ATOM 1332 C C . CYS A 1 166 ? 18.299 21.450 -7.243 1.00 72.44 166 CYS A C 1
ATOM 1334 O O . CYS A 1 166 ? 19.283 21.421 -7.967 1.00 72.44 166 CYS A O 1
ATOM 1336 N N . THR A 1 167 ? 18.355 21.053 -5.970 1.00 68.38 167 THR A N 1
ATOM 1337 C CA . THR A 1 167 ? 19.583 20.537 -5.331 1.00 68.38 167 THR A CA 1
ATOM 1338 C C . THR A 1 167 ? 19.717 19.018 -5.416 1.00 68.38 167 THR A C 1
ATOM 1340 O O . THR A 1 167 ? 20.757 18.465 -5.062 1.00 68.38 167 THR A O 1
ATOM 1343 N N . LYS A 1 168 ? 18.659 18.315 -5.845 1.00 67.88 168 LYS A N 1
ATOM 1344 C CA . LYS A 1 168 ? 18.635 16.853 -5.912 1.00 67.88 168 LYS A CA 1
ATOM 1345 C C . LYS A 1 168 ? 17.660 16.340 -6.968 1.00 67.88 168 LYS A C 1
ATOM 1347 O O . LYS A 1 168 ? 16.524 16.809 -7.056 1.00 67.88 168 LYS A O 1
ATOM 1352 N N . ALA A 1 169 ? 18.080 15.310 -7.700 1.00 66.00 169 ALA A N 1
ATOM 1353 C CA . ALA A 1 169 ? 17.205 14.471 -8.512 1.00 66.00 169 ALA A CA 1
ATOM 1354 C C . ALA A 1 169 ? 16.110 13.814 -7.661 1.00 66.00 169 ALA A C 1
ATOM 1356 O O . ALA A 1 169 ? 16.395 13.047 -6.735 1.00 66.00 169 ALA A O 1
ATOM 1357 N N . ILE A 1 170 ? 14.840 14.087 -7.982 1.00 64.56 170 ILE A N 1
ATOM 1358 C CA . ILE A 1 170 ? 13.733 13.283 -7.459 1.00 64.56 170 ILE A CA 1
ATOM 1359 C C . ILE A 1 170 ? 13.713 11.996 -8.272 1.00 64.56 170 ILE A C 1
ATOM 1361 O O . ILE A 1 170 ? 13.159 11.937 -9.370 1.00 64.56 170 ILE A O 1
ATOM 1365 N N . ASN A 1 171 ? 14.338 10.958 -7.723 1.00 64.06 171 ASN A N 1
ATOM 1366 C CA . ASN A 1 171 ? 14.256 9.630 -8.306 1.00 64.06 171 ASN A CA 1
ATOM 1367 C C . ASN A 1 171 ? 12.792 9.196 -8.377 1.00 64.06 171 ASN A C 1
ATOM 1369 O O . ASN A 1 171 ? 12.025 9.409 -7.431 1.00 64.06 171 ASN A O 1
ATOM 1373 N N . TYR A 1 172 ? 12.421 8.546 -9.482 1.00 63.88 172 TYR A N 1
ATOM 1374 C CA . TYR A 1 172 ? 11.154 7.833 -9.606 1.00 63.88 172 TYR A CA 1
ATOM 1375 C C . TYR A 1 172 ? 11.185 6.615 -8.671 1.00 63.88 172 TYR A C 1
ATOM 1377 O O . TYR A 1 172 ? 11.396 5.480 -9.084 1.00 63.88 172 TYR A O 1
ATOM 1385 N N . ASN A 1 173 ? 11.053 6.884 -7.373 1.00 60.66 173 ASN A N 1
ATOM 1386 C CA . ASN A 1 173 ? 11.062 5.897 -6.314 1.00 60.66 173 ASN A CA 1
ATOM 1387 C C . ASN A 1 173 ? 9.620 5.501 -6.025 1.00 60.66 173 ASN A C 1
ATOM 1389 O O . ASN A 1 173 ? 8.940 6.033 -5.139 1.00 60.66 173 ASN A O 1
ATOM 1393 N N . VAL A 1 174 ? 9.163 4.540 -6.810 1.00 61.91 174 VAL A N 1
ATOM 1394 C CA . VAL A 1 174 ? 7.914 3.859 -6.529 1.00 61.91 174 VAL A CA 1
ATOM 1395 C C . VAL A 1 174 ? 8.035 2.924 -5.319 1.00 61.91 174 VAL A C 1
ATOM 1397 O O . VAL A 1 174 ? 7.022 2.465 -4.837 1.00 61.91 174 VAL A O 1
ATOM 1400 N N . ASP A 1 175 ? 9.211 2.726 -4.719 1.00 57.50 175 ASP A N 1
ATOM 1401 C CA . ASP A 1 175 ? 9.423 1.826 -3.578 1.00 57.50 175 ASP A CA 1
ATOM 1402 C C . ASP A 1 175 ? 9.263 2.456 -2.172 1.00 57.50 175 ASP A C 1
ATOM 1404 O O . ASP A 1 175 ? 9.528 1.818 -1.152 1.00 57.50 175 ASP A O 1
ATOM 1408 N N . THR A 1 176 ? 8.785 3.699 -2.051 1.00 57.94 176 THR A N 1
ATOM 1409 C CA . THR A 1 176 ? 8.518 4.335 -0.735 1.00 57.94 176 THR A CA 1
ATOM 1410 C C . THR A 1 176 ? 7.363 3.648 -0.001 1.00 57.94 176 THR A C 1
ATOM 1412 O O . THR A 1 176 ? 6.398 3.336 -0.654 1.00 57.94 176 THR A O 1
ATOM 1415 N N . ARG A 1 177 ? 7.357 3.434 1.330 1.00 54.09 177 ARG A N 1
ATOM 1416 C CA . ARG A 1 177 ? 6.342 2.625 2.091 1.00 54.09 177 ARG A CA 1
ATOM 1417 C C . ARG A 1 177 ? 4.858 2.728 1.648 1.00 54.09 177 ARG A C 1
ATOM 1419 O O . ARG A 1 177 ? 4.098 1.784 1.846 1.00 54.09 177 ARG A O 1
ATOM 1426 N N . ARG A 1 178 ? 4.417 3.875 1.118 1.00 54.56 178 ARG A N 1
ATOM 1427 C CA . ARG A 1 178 ? 3.048 4.090 0.600 1.00 54.56 178 ARG A CA 1
ATOM 1428 C C . ARG A 1 178 ? 2.871 3.749 -0.888 1.00 54.56 178 ARG A C 1
ATOM 1430 O O . ARG A 1 178 ? 1.751 3.471 -1.288 1.00 54.56 178 ARG A O 1
ATOM 1437 N N . ASN A 1 179 ? 3.965 3.709 -1.640 1.00 51.22 179 ASN A N 1
ATOM 1438 C CA . ASN A 1 179 ? 4.083 3.222 -3.010 1.00 51.22 179 ASN A CA 1
ATOM 1439 C C . ASN A 1 179 ? 4.799 1.852 -3.096 1.00 51.22 179 ASN A C 1
ATOM 1441 O O . ASN A 1 179 ? 4.774 1.260 -4.165 1.00 51.22 179 ASN A O 1
ATOM 1445 N N . SER A 1 180 ? 5.375 1.328 -1.991 1.00 43.91 180 SER A N 1
ATOM 1446 C CA . SER A 1 180 ? 6.454 0.309 -1.896 1.00 43.91 180 SER A CA 1
ATOM 1447 C C . SER A 1 180 ? 6.135 -1.068 -2.435 1.00 43.91 180 SER A C 1
ATOM 1449 O O . SER A 1 180 ? 6.863 -2.041 -2.241 1.00 43.91 180 SER A O 1
ATOM 1451 N N . THR A 1 181 ? 5.002 -1.175 -3.084 1.00 42.69 181 THR A N 1
ATOM 1452 C CA . THR A 1 181 ? 4.515 -2.383 -3.692 1.00 42.69 181 THR A CA 1
ATOM 1453 C C . THR A 1 181 ? 5.259 -2.770 -4.962 1.00 42.69 181 THR A C 1
ATOM 1455 O O . THR A 1 181 ? 4.878 -3.749 -5.598 1.00 42.69 181 THR A O 1
ATOM 1458 N N . PHE A 1 182 ? 6.338 -2.067 -5.306 1.00 37.28 182 PHE A N 1
ATOM 1459 C CA . PHE A 1 182 ? 7.246 -2.475 -6.365 1.00 37.28 182 PHE A CA 1
ATOM 1460 C C . PHE A 1 182 ? 8.544 -3.154 -5.875 1.00 37.28 182 PHE A C 1
ATOM 1462 O O . PHE A 1 182 ? 9.319 -3.624 -6.718 1.00 37.28 182 PHE A O 1
ATOM 1469 N N . ALA A 1 183 ? 8.716 -3.290 -4.549 1.00 34.12 183 ALA A N 1
ATOM 1470 C CA . ALA A 1 183 ? 9.886 -3.877 -3.885 1.00 34.12 183 ALA A CA 1
ATOM 1471 C C . ALA A 1 183 ? 9.655 -5.281 -3.287 1.00 34.12 183 ALA A C 1
ATOM 1473 O O . ALA A 1 183 ? 10.538 -5.793 -2.597 1.00 34.12 183 ALA A O 1
ATOM 1474 N N . LYS A 1 184 ? 8.490 -5.905 -3.509 1.00 33.78 184 LYS A N 1
ATOM 1475 C CA . LYS A 1 184 ? 8.229 -7.304 -3.122 1.00 33.78 184 LYS A CA 1
ATOM 1476 C C . LYS A 1 184 ? 8.041 -8.188 -4.339 1.00 33.78 184 LYS A C 1
ATOM 1478 O O . LYS A 1 184 ? 7.176 -7.833 -5.166 1.00 33.78 184 LYS A O 1
#

Organism: Penicillium camemberti (strain FM 013) (NCBI:txid1429867)

Sequence (184 aa):
MLTGCPLPSSNIEFVLRSLKLKAATLERALLISLRQGFHISDKAMTIKADNASNNDTLHRYLYQRLSQRYNEYLAETIIREGTIKFTHNSQICCFPHILNLVMNTMLRSLRAGLHKKVCDLLDDVAERSWKTVNAPTSPIAKLRLLVLWIARSPQRIQKWDNRPGCTKAINYNVDTRRNSTFAK